Protein AF-A0A831P1G9-F1 (afdb_monomer_lite)

pLDDT: mean 88.92, std 9.0, range [59.94, 97.06]

Structure (mmCIF, N/CA/C/O backbone):
data_AF-A0A831P1G9-F1
#
_entry.id   AF-A0A831P1G9-F1
#
loop_
_atom_site.group_PDB
_atom_site.id
_atom_site.type_symbol
_atom_site.label_atom_id
_atom_site.label_alt_id
_atom_site.label_comp_id
_atom_site.label_asym_id
_atom_site.label_entity_id
_atom_site.label_seq_id
_atom_site.pdbx_PDB_ins_code
_atom_site.Cartn_x
_atom_site.Cartn_y
_atom_site.Cartn_z
_atom_site.occupancy
_atom_site.B_iso_or_equiv
_atom_site.auth_seq_id
_atom_site.auth_comp_id
_atom_site.auth_asym_id
_atom_site.auth_atom_id
_atom_site.pdbx_PDB_model_num
ATOM 1 N N . MET A 1 1 ? 55.372 24.506 -19.864 1.00 68.88 1 MET A N 1
ATOM 2 C CA . MET A 1 1 ? 54.137 25.163 -19.359 1.00 68.88 1 MET A CA 1
ATOM 3 C C . MET A 1 1 ? 52.870 24.512 -19.910 1.00 68.88 1 MET A C 1
ATOM 5 O O . MET A 1 1 ? 52.011 24.152 -19.118 1.00 68.88 1 MET A O 1
ATOM 9 N N . LYS A 1 2 ? 52.790 24.257 -21.223 1.00 78.06 2 LYS A N 1
ATOM 10 C CA . LYS A 1 2 ? 51.652 23.605 -21.902 1.00 78.06 2 LYS A CA 1
ATOM 11 C C . LYS A 1 2 ? 51.191 22.278 -21.261 1.00 78.06 2 LYS A C 1
ATOM 13 O O . LYS A 1 2 ? 50.011 22.115 -20.988 1.00 78.06 2 LYS A O 1
ATOM 18 N N . ASN A 1 3 ? 52.119 21.382 -20.911 1.00 79.75 3 ASN A N 1
ATOM 19 C CA . ASN A 1 3 ? 51.785 20.077 -20.315 1.00 79.75 3 ASN A CA 1
ATOM 20 C C . ASN A 1 3 ? 51.208 20.197 -18.894 1.00 79.75 3 ASN A C 1
ATOM 22 O O . ASN A 1 3 ? 50.334 19.425 -18.525 1.00 79.75 3 ASN A O 1
ATOM 26 N N . LYS A 1 4 ? 51.651 21.194 -18.111 1.00 81.44 4 LYS A N 1
ATOM 27 C CA . LYS A 1 4 ? 51.105 21.455 -16.768 1.00 81.44 4 LYS A CA 1
ATOM 28 C C . LYS A 1 4 ? 49.662 21.963 -16.842 1.00 81.44 4 LYS A C 1
ATOM 30 O O . LYS A 1 4 ? 48.847 21.567 -16.024 1.00 81.44 4 LYS A O 1
ATOM 35 N N . ILE A 1 5 ? 49.351 22.783 -17.849 1.00 86.25 5 ILE A N 1
ATOM 36 C CA . ILE A 1 5 ? 47.992 23.288 -18.105 1.00 86.25 5 ILE A C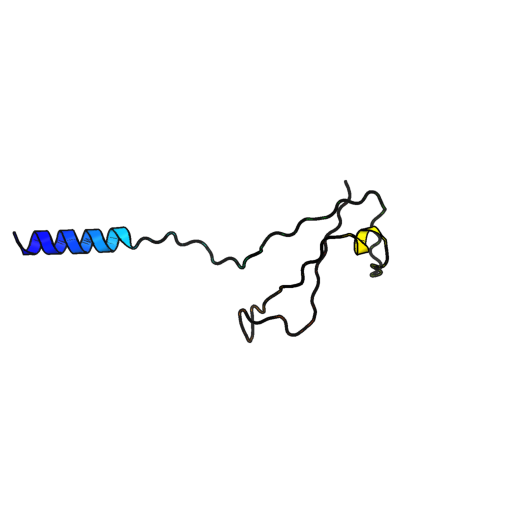A 1
ATOM 37 C C . ILE A 1 5 ? 47.057 22.142 -18.501 1.00 86.25 5 ILE A C 1
ATOM 39 O O . ILE A 1 5 ? 45.955 22.057 -17.976 1.00 86.25 5 ILE A O 1
ATOM 43 N N . ILE A 1 6 ? 47.514 21.228 -19.363 1.00 88.88 6 ILE A N 1
ATOM 44 C CA . ILE A 1 6 ? 46.731 20.049 -19.765 1.00 88.88 6 ILE A CA 1
ATOM 45 C C . ILE A 1 6 ? 46.438 19.150 -18.556 1.00 88.88 6 ILE A C 1
ATOM 47 O O . ILE A 1 6 ? 45.296 18.751 -18.362 1.00 88.88 6 ILE A O 1
ATOM 51 N N . ILE A 1 7 ? 47.438 18.884 -17.707 1.00 89.81 7 ILE A N 1
ATOM 52 C CA . ILE A 1 7 ? 47.253 18.081 -16.486 1.00 89.81 7 ILE A CA 1
ATOM 53 C C . ILE A 1 7 ? 46.246 18.744 -15.537 1.00 89.81 7 ILE A C 1
ATOM 55 O O . ILE A 1 7 ? 45.374 18.064 -15.003 1.00 89.81 7 ILE A O 1
ATOM 59 N N . LEU A 1 8 ? 46.323 20.067 -15.365 1.00 89.25 8 LEU A N 1
ATOM 60 C CA . LEU A 1 8 ? 45.379 20.810 -14.528 1.00 89.25 8 LEU A CA 1
ATOM 61 C C . LEU A 1 8 ? 43.942 20.713 -15.068 1.00 89.25 8 LEU A C 1
ATOM 63 O O . LEU A 1 8 ? 43.003 20.545 -14.297 1.00 89.25 8 LEU A O 1
ATOM 67 N N . PHE A 1 9 ? 43.781 20.775 -16.392 1.00 90.31 9 PHE A N 1
ATOM 68 C CA . PHE A 1 9 ? 42.481 20.673 -17.054 1.00 90.31 9 PHE A CA 1
ATOM 69 C C . PHE A 1 9 ? 41.867 19.275 -16.911 1.00 90.31 9 PHE A C 1
ATOM 71 O O . PHE A 1 9 ? 40.679 19.146 -16.636 1.00 90.31 9 PHE A O 1
ATOM 78 N N . VAL A 1 10 ? 42.685 18.225 -17.036 1.00 89.38 10 VAL A N 1
ATOM 79 C CA . VAL A 1 10 ? 42.253 16.835 -16.824 1.00 89.38 10 VAL A CA 1
ATOM 80 C C . VAL A 1 10 ? 41.821 16.619 -15.373 1.00 89.38 10 VAL A C 1
ATOM 82 O O . VAL A 1 10 ? 40.741 16.087 -15.135 1.00 89.38 10 VAL A O 1
ATOM 85 N N . LEU A 1 11 ? 42.603 17.090 -14.397 1.00 87.19 11 LEU A N 1
ATOM 86 C CA . LEU A 1 11 ? 42.248 16.973 -12.977 1.00 87.19 11 LEU A CA 1
ATOM 87 C C . LEU A 1 11 ? 40.949 17.712 -12.633 1.00 87.19 11 LEU A C 1
ATOM 89 O O . LEU A 1 11 ? 40.149 17.199 -11.854 1.00 87.19 11 LEU A O 1
ATOM 93 N N . LEU A 1 12 ? 40.709 18.874 -13.249 1.00 85.19 12 LEU A N 1
ATOM 94 C CA . LEU A 1 12 ? 39.469 19.628 -13.072 1.00 85.19 12 LEU A CA 1
ATOM 95 C C . LEU A 1 12 ? 38.252 18.856 -13.605 1.00 85.19 12 LEU A C 1
ATOM 97 O O . LEU A 1 12 ? 37.230 18.788 -12.927 1.00 85.19 12 LEU A O 1
ATOM 101 N N . ILE A 1 13 ? 38.374 18.222 -14.777 1.00 83.56 13 ILE A N 1
ATOM 102 C CA . ILE A 1 13 ? 37.301 17.401 -15.360 1.00 83.56 13 ILE A CA 1
ATOM 103 C C . ILE A 1 13 ? 36.987 16.208 -14.450 1.00 83.56 13 ILE A C 1
ATOM 105 O O . ILE A 1 13 ? 35.822 16.001 -14.115 1.00 83.56 13 ILE A O 1
ATOM 109 N N . LEU A 1 14 ? 38.002 15.475 -13.975 1.00 78.56 14 LEU A N 1
ATOM 110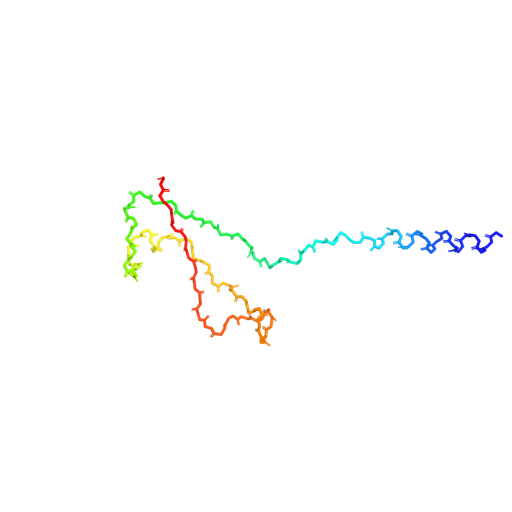 C CA . LEU A 1 14 ? 37.782 14.355 -13.052 1.00 78.56 14 LEU A CA 1
ATOM 111 C C . LEU A 1 14 ? 37.101 14.801 -11.747 1.00 78.56 14 LEU A C 1
ATOM 113 O O . LEU A 1 14 ? 36.203 14.108 -11.270 1.00 78.56 14 LEU A O 1
ATOM 117 N N . PHE A 1 15 ? 37.455 15.971 -11.208 1.00 75.75 15 PHE A N 1
ATOM 118 C CA . PHE A 1 15 ? 36.851 16.494 -9.978 1.00 75.75 15 PHE A CA 1
ATOM 119 C C . PHE A 1 15 ? 35.368 16.869 -10.149 1.00 75.75 15 PHE A C 1
ATOM 121 O O . PHE A 1 15 ? 34.588 16.726 -9.216 1.00 75.75 15 PHE A O 1
ATOM 128 N N . THR A 1 16 ? 34.945 17.293 -11.345 1.00 72.56 16 THR A N 1
ATOM 129 C CA . THR A 1 16 ? 33.526 17.606 -11.626 1.00 72.56 16 THR A CA 1
ATOM 130 C C . THR A 1 16 ? 32.643 16.376 -11.848 1.00 72.56 16 THR A C 1
ATOM 132 O O . THR A 1 16 ? 31.422 16.487 -11.797 1.00 72.56 16 THR A O 1
ATOM 135 N N . THR A 1 17 ? 33.235 15.197 -12.077 1.00 63.81 17 THR A N 1
ATOM 136 C CA . THR A 1 17 ? 32.480 13.958 -12.351 1.00 63.81 17 THR A CA 1
ATOM 137 C C . THR A 1 17 ? 32.091 13.164 -11.107 1.00 63.81 17 THR A C 1
ATOM 139 O O . THR A 1 17 ? 31.482 12.102 -11.236 1.00 63.81 17 THR A O 1
ATOM 142 N N . THR A 1 18 ? 32.377 13.661 -9.899 1.00 59.94 18 THR A N 1
ATOM 143 C CA . THR A 1 18 ? 31.882 13.050 -8.659 1.00 59.94 18 THR A CA 1
ATOM 144 C C . THR A 1 18 ? 30.381 13.308 -8.524 1.00 59.94 18 THR A C 1
ATOM 146 O O . THR A 1 18 ? 29.937 14.190 -7.791 1.00 59.94 18 THR A O 1
ATOM 149 N N . SER A 1 19 ? 29.584 12.560 -9.281 1.00 67.44 19 SER A N 1
ATOM 150 C CA . SER A 1 19 ? 28.140 12.501 -9.093 1.00 67.44 19 SER A CA 1
ATOM 151 C C . SER A 1 19 ? 27.867 11.877 -7.727 1.00 67.44 19 SER A C 1
ATOM 153 O O . SER A 1 19 ? 28.480 10.870 -7.373 1.00 67.44 19 SER A O 1
ATOM 155 N N . PHE A 1 20 ? 26.964 12.476 -6.951 1.00 66.38 20 PHE A N 1
ATOM 156 C CA . PHE A 1 20 ? 26.493 11.904 -5.694 1.00 66.38 20 PHE A CA 1
ATOM 157 C C . PHE A 1 20 ? 25.921 10.509 -5.971 1.00 66.38 20 PHE A C 1
ATOM 159 O O . PHE A 1 20 ? 24.882 10.367 -6.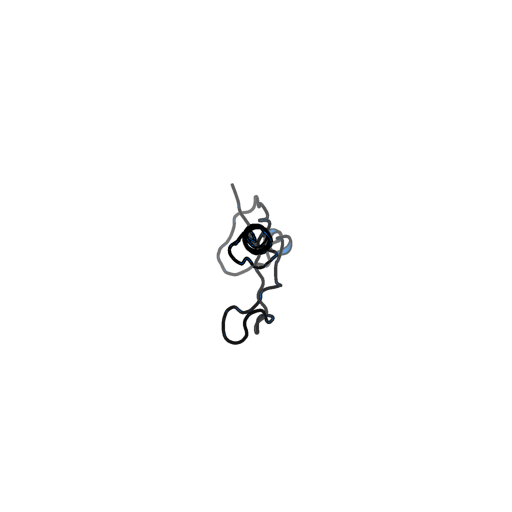615 1.00 66.38 20 PHE A O 1
ATOM 166 N N . THR A 1 21 ? 26.615 9.466 -5.523 1.00 64.75 21 THR A N 1
ATOM 167 C CA . THR A 1 21 ? 26.134 8.088 -5.622 1.00 64.75 21 THR A CA 1
ATOM 168 C C . THR A 1 21 ? 25.073 7.875 -4.549 1.00 64.75 21 THR A C 1
ATOM 170 O O . THR A 1 21 ? 25.391 7.521 -3.414 1.00 64.75 21 THR A O 1
ATOM 173 N N . TYR A 1 22 ? 23.810 8.130 -4.879 1.00 74.25 22 TYR A N 1
ATOM 174 C CA . TYR A 1 22 ? 22.690 7.694 -4.049 1.00 74.25 22 TYR A CA 1
ATOM 175 C C . TYR A 1 22 ? 22.381 6.225 -4.344 1.00 74.25 22 TYR A C 1
ATOM 177 O O . TYR A 1 22 ? 22.501 5.776 -5.485 1.00 74.25 22 TYR A O 1
ATOM 185 N N . ALA A 1 23 ? 21.981 5.468 -3.321 1.00 78.00 23 ALA A N 1
ATOM 186 C CA . ALA A 1 23 ? 21.415 4.143 -3.542 1.00 78.00 23 ALA A CA 1
ATOM 187 C C . ALA A 1 23 ? 20.192 4.268 -4.467 1.00 78.00 23 ALA A C 1
ATOM 189 O O . ALA A 1 23 ? 19.374 5.174 -4.289 1.00 78.00 23 ALA A O 1
ATOM 190 N N . GLN A 1 24 ? 20.074 3.383 -5.461 1.00 75.56 24 GLN A N 1
ATOM 191 C CA . GLN A 1 24 ? 18.907 3.373 -6.340 1.00 75.56 24 GLN A CA 1
ATOM 192 C C . GLN A 1 24 ? 17.651 3.059 -5.520 1.00 75.56 24 GLN A C 1
ATOM 194 O O . GLN A 1 24 ? 17.598 2.068 -4.794 1.00 75.56 24 GLN A O 1
ATOM 199 N N . VAL A 1 25 ? 16.644 3.922 -5.641 1.00 80.75 25 VAL A N 1
ATOM 200 C CA . VAL A 1 25 ? 15.322 3.764 -5.028 1.00 80.75 25 VAL A CA 1
ATOM 201 C C . VAL A 1 25 ? 14.261 3.915 -6.109 1.00 80.75 25 VAL A C 1
ATOM 203 O O . VAL A 1 25 ? 14.325 4.840 -6.918 1.00 80.75 25 VAL A O 1
ATOM 206 N N . SER A 1 26 ? 13.286 3.006 -6.122 1.00 82.00 26 SER A N 1
ATOM 207 C CA . SER A 1 26 ? 12.098 3.155 -6.966 1.00 82.00 26 SER A CA 1
ATOM 208 C C . SER A 1 26 ? 11.204 4.250 -6.387 1.00 82.00 26 SER A C 1
ATOM 210 O O . SER A 1 26 ? 11.092 4.359 -5.170 1.00 82.00 26 SER A O 1
ATOM 212 N N . GLN A 1 27 ? 10.600 5.079 -7.235 1.00 85.69 27 GLN A N 1
ATOM 213 C CA . GLN A 1 27 ? 9.691 6.147 -6.818 1.00 85.69 27 GLN A CA 1
ATOM 214 C C . GLN A 1 27 ? 8.310 5.939 -7.454 1.00 85.69 27 GLN A C 1
ATOM 216 O O . GLN A 1 27 ? 8.250 5.608 -8.640 1.00 85.69 27 GLN A O 1
ATOM 221 N N . PRO A 1 28 ? 7.208 6.172 -6.716 1.00 88.19 28 PRO A N 1
ATOM 222 C CA . PRO A 1 28 ? 7.143 6.563 -5.302 1.00 88.19 28 PRO A CA 1
ATOM 223 C C . PRO A 1 28 ? 7.528 5.421 -4.341 1.00 88.19 28 PRO A C 1
ATOM 225 O O . PRO A 1 28 ? 7.180 4.268 -4.574 1.00 88.19 28 PRO A O 1
ATOM 228 N N . ASN A 1 29 ? 8.210 5.747 -3.237 1.00 89.06 29 ASN A N 1
ATOM 229 C CA . ASN A 1 29 ? 8.565 4.802 -2.160 1.00 89.06 29 ASN A CA 1
ATOM 230 C C . ASN A 1 29 ? 7.879 5.097 -0.817 1.00 89.06 29 ASN A C 1
ATOM 232 O O . ASN A 1 29 ? 8.319 4.611 0.225 1.00 89.06 29 ASN A O 1
ATOM 236 N N . VAL A 1 30 ? 6.829 5.914 -0.829 1.00 92.88 30 VAL A N 1
ATOM 237 C CA . VAL A 1 30 ? 6.081 6.305 0.367 1.00 92.88 30 VAL A CA 1
ATOM 238 C C . VAL A 1 30 ? 4.620 5.932 0.178 1.00 92.88 30 VAL A C 1
ATOM 240 O O . VAL A 1 30 ? 4.045 6.164 -0.883 1.00 92.88 30 VAL A O 1
ATOM 243 N N . ILE A 1 31 ? 4.023 5.387 1.233 1.00 94.50 31 ILE A N 1
ATOM 244 C CA . ILE A 1 31 ? 2.588 5.142 1.346 1.00 94.50 31 ILE A CA 1
ATOM 245 C C . ILE A 1 31 ? 2.070 5.842 2.603 1.00 94.50 31 ILE A C 1
ATOM 247 O O . ILE A 1 31 ? 2.722 5.831 3.648 1.00 94.50 31 ILE A O 1
ATOM 251 N N . 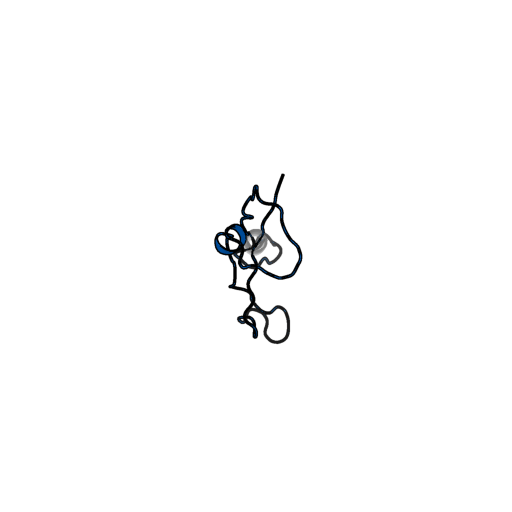THR A 1 32 ? 0.900 6.466 2.499 1.00 95.56 32 THR A N 1
ATOM 252 C CA . THR A 1 32 ? 0.202 7.061 3.641 1.00 95.56 32 THR A CA 1
ATOM 253 C C . THR A 1 32 ? -0.684 6.006 4.291 1.00 95.56 32 THR A C 1
ATOM 255 O O . THR A 1 32 ? -1.575 5.465 3.641 1.00 95.56 32 THR A O 1
ATOM 258 N N . ALA A 1 33 ? -0.445 5.723 5.571 1.00 96.69 33 ALA A N 1
ATOM 259 C CA . ALA A 1 33 ? -1.317 4.864 6.363 1.00 96.69 33 ALA A CA 1
ATOM 260 C C . ALA A 1 33 ? -2.567 5.637 6.810 1.00 96.69 33 ALA A C 1
ATOM 262 O O . ALA A 1 33 ? -2.468 6.796 7.222 1.00 96.69 33 ALA A O 1
ATOM 263 N N . THR A 1 34 ? -3.732 4.996 6.749 1.00 97.06 34 THR A N 1
ATOM 264 C CA . THR A 1 34 ? -5.003 5.579 7.196 1.00 97.06 34 THR A CA 1
ATOM 265 C C . THR A 1 34 ? -5.260 5.181 8.650 1.00 97.06 34 THR A C 1
ATOM 267 O O . THR A 1 34 ? -5.213 4.004 8.997 1.00 97.06 34 THR A O 1
ATOM 270 N N . SER A 1 35 ? -5.519 6.159 9.519 1.00 96.50 35 SER A N 1
ATOM 271 C CA . SER A 1 35 ? -5.872 5.881 10.915 1.00 96.50 35 SER A CA 1
ATOM 272 C C . SER A 1 35 ? -7.320 5.405 11.017 1.00 96.50 35 SER A C 1
ATOM 274 O O . SER A 1 35 ? -8.192 5.967 10.356 1.00 96.50 35 SER A O 1
ATOM 276 N N . THR A 1 36 ? -7.578 4.424 11.876 1.00 96.44 36 THR A N 1
ATOM 277 C CA . THR A 1 36 ? -8.922 3.944 12.213 1.00 96.44 36 THR A CA 1
ATOM 278 C C . THR A 1 36 ? -9.178 4.031 13.720 1.00 96.44 36 THR A C 1
ATOM 280 O O . THR A 1 36 ? -8.263 3.951 14.541 1.00 96.44 36 THR A O 1
ATOM 283 N N . THR A 1 37 ? -10.442 4.243 14.086 1.00 95.62 37 THR A N 1
ATOM 284 C CA . THR A 1 37 ? -10.949 4.113 15.463 1.00 95.62 37 THR A CA 1
ATOM 285 C C . THR A 1 37 ? -11.784 2.844 15.657 1.00 95.62 37 THR A C 1
ATOM 287 O O . THR A 1 37 ? -12.226 2.570 16.774 1.00 95.62 37 THR A O 1
ATOM 290 N N . GLN A 1 38 ? -12.025 2.088 14.582 1.00 92.50 38 GLN A N 1
ATOM 291 C CA . GLN A 1 38 ? -12.697 0.796 14.606 1.00 92.50 38 GLN A CA 1
ATOM 292 C C . GLN A 1 38 ? -11.691 -0.303 14.981 1.00 92.50 38 GLN A C 1
ATOM 294 O O . GLN A 1 38 ? -10.491 -0.168 14.758 1.00 92.50 38 GLN A O 1
ATOM 299 N N . SER A 1 39 ? -12.177 -1.404 15.561 1.00 93.00 39 SER A N 1
ATOM 300 C CA . SER A 1 39 ? -11.322 -2.563 15.837 1.00 93.00 39 SER A CA 1
ATOM 301 C C . SER A 1 39 ? -10.873 -3.188 14.519 1.00 93.00 39 SER A C 1
ATOM 303 O O . SER A 1 39 ? -11.717 -3.566 13.709 1.00 93.00 39 SER A O 1
ATOM 305 N N . ILE A 1 40 ? -9.563 -3.345 14.325 1.00 92.81 40 ILE A N 1
ATOM 306 C CA . ILE A 1 40 ? -9.018 -4.052 13.163 1.00 92.81 40 ILE A CA 1
ATOM 307 C C . ILE A 1 40 ? -9.260 -5.553 13.354 1.00 92.81 40 ILE A C 1
ATOM 309 O O . ILE A 1 40 ? -8.797 -6.145 14.331 1.00 92.81 40 ILE A O 1
ATOM 313 N N . GLN A 1 41 ? -9.986 -6.170 12.424 1.00 93.94 41 GLN A N 1
ATOM 314 C CA . GLN A 1 41 ? -10.190 -7.617 12.372 1.00 93.94 41 GLN A CA 1
ATOM 315 C C . GLN A 1 41 ? -9.224 -8.223 11.351 1.00 93.94 41 GLN A C 1
ATOM 317 O O . GLN A 1 41 ? -9.068 -7.705 10.249 1.00 93.94 41 GLN A O 1
ATOM 322 N N . LEU A 1 42 ? -8.529 -9.296 11.736 1.00 93.25 42 LEU A N 1
ATOM 323 C CA . LEU A 1 42 ? -7.570 -9.997 10.877 1.00 93.25 42 LEU A CA 1
ATOM 324 C C . LEU A 1 42 ? -8.138 -11.356 10.452 1.00 93.25 42 LEU A C 1
ATOM 326 O O . LEU A 1 42 ? -7.609 -12.409 10.804 1.00 93.25 42 LEU A O 1
ATOM 330 N N . ASP A 1 43 ? -9.254 -11.321 9.734 1.00 96.00 43 ASP A N 1
ATOM 331 C CA . ASP A 1 43 ? -9.989 -12.491 9.235 1.00 96.00 43 ASP A CA 1
ATOM 332 C C . ASP A 1 43 ? -9.873 -12.677 7.709 1.00 96.00 43 ASP A C 1
ATOM 334 O O . ASP A 1 43 ? -10.223 -13.734 7.184 1.00 96.00 43 ASP A O 1
ATOM 338 N N . GLY A 1 44 ? -9.315 -11.685 7.009 1.00 95.19 44 GLY A N 1
ATOM 339 C CA . GLY A 1 44 ? -9.142 -11.690 5.557 1.00 95.19 44 GLY A CA 1
ATOM 340 C C . GLY A 1 44 ? -10.327 -11.106 4.787 1.00 95.19 44 GLY A C 1
ATOM 341 O O . GLY A 1 44 ? -10.257 -11.046 3.558 1.00 95.19 44 GLY A O 1
ATOM 342 N N . ASP A 1 45 ? -11.378 -10.655 5.475 1.00 95.44 45 ASP A N 1
ATOM 343 C CA . ASP A 1 45 ? -12.392 -9.783 4.896 1.00 95.44 45 ASP A CA 1
ATOM 344 C C . ASP A 1 45 ? -11.869 -8.336 4.923 1.00 95.44 45 ASP A C 1
ATOM 346 O O . ASP A 1 45 ? -11.202 -7.910 5.860 1.00 95.44 45 ASP A O 1
ATOM 350 N N . LEU A 1 46 ? -12.084 -7.600 3.834 1.00 95.12 46 LEU A N 1
ATOM 351 C CA . LEU A 1 46 ? -11.669 -6.199 3.694 1.00 95.12 46 LEU A CA 1
ATOM 352 C C . LEU A 1 46 ? -12.857 -5.316 3.288 1.00 95.12 46 LEU A C 1
ATOM 354 O O . LEU A 1 46 ? -12.669 -4.250 2.692 1.00 95.12 46 LEU A O 1
ATOM 358 N N . THR A 1 47 ? -14.087 -5.784 3.508 1.00 95.94 47 THR A N 1
ATOM 359 C CA . THR A 1 47 ? -15.320 -5.081 3.130 1.00 95.94 47 THR A CA 1
ATOM 360 C C . THR A 1 47 ? -15.673 -3.935 4.073 1.00 95.94 47 THR A C 1
ATOM 362 O O . THR A 1 47 ? -16.507 -3.098 3.721 1.00 95.94 47 THR A O 1
ATOM 365 N N . GLU A 1 48 ? -15.026 -3.838 5.235 1.00 95.94 48 GLU A N 1
ATOM 366 C CA . GLU A 1 48 ? -15.251 -2.75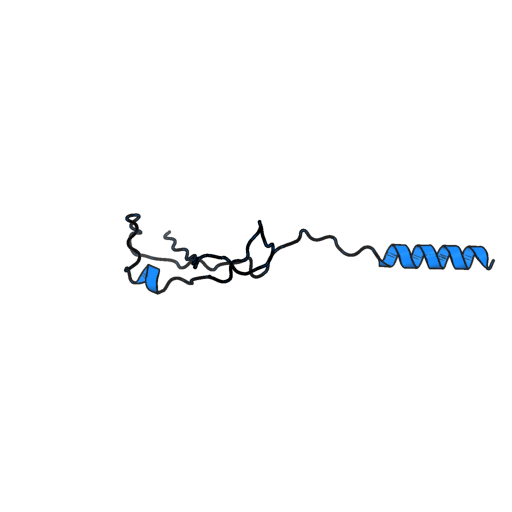9 6.185 1.00 95.94 48 GLU A CA 1
ATOM 367 C C . GLU A 1 48 ? -14.956 -1.383 5.581 1.00 95.94 48 GLU A C 1
ATOM 369 O O . GLU A 1 48 ? -14.023 -1.185 4.799 1.00 95.94 48 GLU A O 1
ATOM 374 N N . SER A 1 49 ? -15.752 -0.401 6.013 1.00 95.81 49 SER A N 1
ATOM 375 C CA . SER A 1 49 ? -15.670 1.010 5.612 1.00 95.81 49 SER A CA 1
ATOM 376 C C . SER A 1 49 ? -14.236 1.537 5.568 1.00 95.81 49 SER A C 1
ATOM 378 O O . SER A 1 49 ? -13.839 2.179 4.595 1.00 95.81 49 SER A O 1
ATOM 380 N N . ASP A 1 50 ? -13.459 1.260 6.611 1.00 95.94 50 ASP A N 1
ATOM 381 C CA . ASP A 1 50 ? -12.134 1.846 6.775 1.00 95.94 50 ASP A CA 1
ATOM 382 C C . ASP A 1 50 ? -11.135 1.245 5.780 1.00 95.94 50 ASP A C 1
ATOM 384 O O . ASP A 1 50 ? -10.320 1.971 5.209 1.00 95.94 50 ASP A O 1
ATOM 388 N N . TRP A 1 51 ? -11.266 -0.047 5.453 1.00 96.81 51 TRP A N 1
ATOM 389 C CA . TRP A 1 51 ? -10.493 -0.683 4.382 1.00 96.81 51 TRP A CA 1
ATOM 390 C C . TRP A 1 51 ? -10.873 -0.166 2.996 1.00 96.81 51 TRP A C 1
ATOM 392 O O . TRP A 1 51 ? -10.011 -0.055 2.118 1.00 96.81 51 TRP A O 1
ATOM 402 N N . GLN A 1 52 ? -12.147 0.155 2.774 1.00 95.62 52 GLN A N 1
ATOM 403 C CA . GLN A 1 52 ? -12.611 0.736 1.512 1.00 95.62 52 GLN A CA 1
ATOM 404 C C . GLN A 1 52 ? -12.123 2.182 1.324 1.00 95.62 52 GLN A C 1
ATOM 406 O O . GLN A 1 52 ? -11.903 2.611 0.193 1.00 95.62 52 GLN A O 1
ATOM 411 N N . GLN A 1 53 ? -11.913 2.919 2.417 1.00 95.31 53 GLN A N 1
ATOM 412 C CA . GLN A 1 53 ? -11.424 4.303 2.407 1.00 95.31 53 GLN A CA 1
ATOM 413 C C . GLN A 1 53 ? -9.894 4.426 2.486 1.00 95.31 53 GLN A C 1
ATOM 415 O O . GLN A 1 53 ? -9.349 5.502 2.228 1.00 95.31 53 GLN A O 1
ATOM 420 N N . ALA A 1 54 ? -9.186 3.354 2.848 1.00 96.38 54 ALA A N 1
ATOM 421 C CA . ALA A 1 54 ? -7.732 3.348 2.930 1.00 96.38 54 ALA A CA 1
ATOM 422 C C . ALA A 1 54 ? -7.077 3.679 1.578 1.00 96.38 54 ALA A C 1
ATOM 424 O O . ALA A 1 54 ? -7.521 3.226 0.520 1.00 96.38 54 ALA A O 1
ATOM 425 N N . THR A 1 55 ? -5.972 4.434 1.609 1.00 95.94 55 THR A N 1
ATOM 426 C CA . THR A 1 55 ? -5.196 4.714 0.390 1.00 95.94 55 THR A CA 1
ATOM 427 C C . THR A 1 55 ? -4.595 3.414 -0.144 1.00 95.94 55 THR A C 1
ATOM 429 O O . THR A 1 55 ? -3.837 2.746 0.561 1.00 95.94 55 THR A O 1
ATOM 432 N N . ARG A 1 56 ? -4.917 3.070 -1.398 1.00 95.88 56 ARG A N 1
ATOM 433 C CA . ARG A 1 56 ? -4.411 1.877 -2.091 1.00 95.88 56 ARG A CA 1
ATOM 434 C C . ARG A 1 56 ? -3.347 2.255 -3.109 1.00 95.88 56 ARG A C 1
ATOM 436 O O . ARG A 1 56 ? -3.577 3.111 -3.960 1.00 95.88 56 ARG A O 1
ATOM 443 N N . ILE A 1 57 ? -2.204 1.583 -3.043 1.00 96.00 57 ILE A N 1
ATOM 444 C CA . ILE A 1 57 ? -1.162 1.650 -4.073 1.00 96.00 57 ILE A CA 1
ATOM 445 C C . ILE A 1 57 ? -1.173 0.368 -4.905 1.00 96.00 57 ILE A C 1
ATOM 447 O O . ILE A 1 57 ? -1.456 -0.708 -4.380 1.00 96.00 57 ILE A O 1
ATOM 451 N N . SER A 1 58 ? -0.866 0.482 -6.197 1.00 94.50 58 SER A N 1
ATOM 452 C CA . SER A 1 58 ? -0.927 -0.646 -7.141 1.00 94.50 58 SER A CA 1
ATOM 453 C C . SER A 1 58 ? 0.146 -0.622 -8.236 1.00 94.50 58 SER A C 1
ATOM 455 O O . SER A 1 58 ? 0.202 -1.515 -9.077 1.00 94.50 58 SER A O 1
ATOM 457 N N . ASN A 1 59 ? 1.006 0.395 -8.264 1.00 91.94 59 ASN A N 1
ATOM 458 C CA . ASN A 1 59 ? 1.998 0.634 -9.316 1.00 91.94 59 ASN A CA 1
ATOM 459 C C . ASN A 1 59 ? 3.317 -0.127 -9.079 1.00 91.94 59 ASN A C 1
ATOM 461 O O . ASN A 1 59 ? 4.404 0.432 -9.229 1.00 91.94 59 ASN A O 1
ATOM 465 N N . PHE A 1 60 ? 3.220 -1.392 -8.675 1.00 92.62 60 PHE A N 1
ATOM 466 C CA . PHE A 1 60 ? 4.378 -2.230 -8.378 1.00 92.62 60 PHE A CA 1
ATOM 467 C C . PHE A 1 60 ? 5.088 -2.699 -9.652 1.00 92.62 60 PHE A C 1
ATOM 469 O O . PHE A 1 60 ? 4.453 -3.045 -10.653 1.00 92.62 60 PHE A O 1
ATOM 476 N N . THR A 1 61 ? 6.419 -2.749 -9.587 1.00 92.31 61 THR A N 1
ATOM 477 C CA . THR A 1 61 ? 7.288 -3.261 -10.652 1.00 92.31 61 THR A CA 1
ATOM 478 C C . THR A 1 61 ? 8.006 -4.529 -10.210 1.00 92.31 61 THR A C 1
ATOM 480 O O . THR A 1 61 ? 8.296 -4.710 -9.026 1.00 92.31 61 THR A O 1
ATOM 483 N N . GLN A 1 62 ? 8.348 -5.386 -11.163 1.00 92.75 62 GLN A N 1
ATOM 484 C CA . GLN A 1 62 ? 9.081 -6.620 -10.911 1.00 92.75 62 GLN A CA 1
ATOM 485 C C . GLN A 1 62 ? 10.546 -6.327 -10.568 1.00 92.75 62 GLN A C 1
ATOM 487 O O . GLN A 1 62 ? 11.170 -5.441 -11.155 1.00 92.75 62 GLN A O 1
ATOM 492 N N . ARG A 1 63 ? 11.096 -7.084 -9.613 1.00 87.31 63 ARG A N 1
ATOM 493 C CA . ARG A 1 63 ? 12.526 -7.056 -9.260 1.00 87.31 63 ARG A CA 1
ATOM 494 C C . ARG A 1 63 ? 13.319 -8.172 -9.940 1.00 87.31 63 ARG A C 1
ATOM 496 O O . ARG A 1 63 ? 14.512 -8.023 -10.168 1.00 87.31 63 ARG A O 1
ATOM 503 N N . GLU A 1 64 ? 12.660 -9.282 -10.248 1.00 88.12 64 GLU A N 1
ATOM 504 C CA . GLU A 1 64 ? 13.256 -10.460 -10.877 1.00 88.12 64 GLU A CA 1
ATOM 505 C C . GLU A 1 64 ? 12.557 -10.757 -12.209 1.00 88.12 64 GLU A C 1
ATOM 507 O O . GLU A 1 64 ? 11.498 -10.198 -12.488 1.00 88.12 64 GLU A O 1
ATOM 512 N N . LEU A 1 65 ? 13.155 -11.636 -13.022 1.00 87.38 65 LEU A N 1
ATOM 513 C CA . LEU A 1 65 ? 12.757 -12.006 -14.393 1.00 87.38 65 LEU A CA 1
ATOM 514 C C . LEU A 1 65 ? 12.806 -10.852 -15.407 1.00 87.38 65 LEU A C 1
ATOM 516 O O . LEU A 1 65 ? 13.554 -10.933 -16.380 1.00 87.38 65 LEU A O 1
ATOM 520 N N . LEU A 1 66 ? 12.026 -9.795 -15.184 1.00 90.12 66 LEU A N 1
ATOM 521 C CA . LEU A 1 66 ? 11.867 -8.633 -16.059 1.00 90.12 66 LEU A CA 1
ATOM 522 C C . LEU A 1 66 ? 11.885 -7.348 -15.219 1.00 90.12 66 LEU A C 1
ATOM 524 O O . LEU A 1 66 ? 10.858 -6.698 -15.021 1.00 90.12 66 LEU A O 1
ATOM 528 N N . GLU A 1 67 ? 13.062 -6.996 -14.698 1.00 90.38 67 GLU A N 1
ATOM 529 C CA . GLU A 1 67 ? 13.236 -5.863 -13.783 1.00 90.38 67 GLU A CA 1
ATOM 530 C C . GLU A 1 67 ? 12.626 -4.561 -14.331 1.00 90.38 67 GLU A C 1
ATOM 532 O O . GLU A 1 67 ? 12.829 -4.180 -15.486 1.00 90.38 67 GLU A O 1
ATOM 537 N N . GLY A 1 68 ? 11.856 -3.877 -13.484 1.00 90.31 68 GLY A N 1
ATOM 538 C CA . GLY A 1 68 ? 11.217 -2.602 -13.804 1.00 90.31 68 GLY A CA 1
ATOM 539 C C . GLY A 1 68 ? 9.927 -2.709 -14.623 1.00 90.31 68 GLY A C 1
ATOM 540 O O . GLY A 1 68 ? 9.218 -1.711 -14.742 1.00 90.31 68 GLY A O 1
ATOM 541 N N . GLN A 1 69 ? 9.570 -3.885 -15.154 1.00 93.62 69 GLN A N 1
ATOM 542 C CA . GLN A 1 69 ? 8.269 -4.073 -15.804 1.00 93.62 69 GLN A CA 1
ATOM 543 C C . GLN A 1 69 ? 7.122 -4.106 -14.780 1.00 93.62 69 GLN A C 1
ATOM 545 O O . GLN A 1 69 ? 7.363 -4.427 -13.614 1.00 93.62 69 GLN A O 1
ATOM 550 N N . PRO A 1 70 ? 5.868 -3.802 -15.178 1.00 93.12 70 PRO A N 1
ATOM 551 C CA . PRO A 1 70 ? 4.704 -3.974 -14.307 1.00 93.12 70 PRO A CA 1
ATOM 552 C C . PRO A 1 70 ? 4.597 -5.402 -13.759 1.00 93.12 70 PRO A C 1
ATOM 554 O O . PRO A 1 70 ? 4.979 -6.353 -14.443 1.00 93.12 70 PRO A O 1
ATOM 557 N N . GLY A 1 71 ? 4.066 -5.562 -12.543 1.00 91.94 71 GLY A N 1
ATOM 558 C CA . GLY A 1 71 ? 3.777 -6.885 -11.973 1.00 91.94 71 GLY A CA 1
ATOM 559 C C . GLY A 1 71 ? 2.901 -7.745 -12.895 1.00 91.94 71 GLY A C 1
ATOM 560 O O . G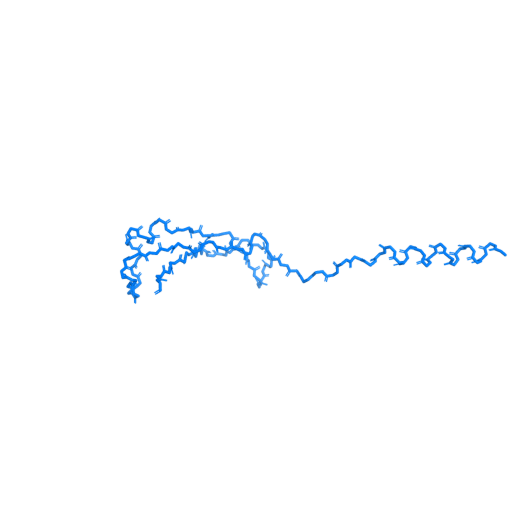LY A 1 71 ? 1.988 -7.232 -13.544 1.00 91.94 71 GLY A O 1
ATOM 561 N N . SER A 1 72 ? 3.186 -9.047 -12.963 1.00 92.38 72 SER A N 1
ATOM 562 C CA . SER A 1 72 ? 2.390 -10.025 -13.722 1.00 92.38 72 SER A CA 1
ATOM 563 C C . SER A 1 72 ? 0.993 -10.229 -13.132 1.00 92.38 72 SER A C 1
ATOM 565 O O . SER A 1 72 ? 0.043 -10.516 -13.860 1.00 92.38 72 SER A O 1
ATOM 567 N N . GLU A 1 73 ? 0.857 -10.037 -11.823 1.00 93.69 73 GLU A N 1
ATOM 568 C CA . GLU A 1 73 ? -0.378 -10.168 -11.067 1.00 93.69 73 GLU A CA 1
ATOM 569 C C . GLU A 1 73 ? -0.839 -8.814 -10.523 1.00 93.69 73 GLU A C 1
ATOM 571 O O . GLU A 1 73 ? -0.042 -7.970 -10.097 1.00 93.69 73 GLU A O 1
ATOM 576 N N . ARG A 1 74 ? -2.164 -8.625 -10.461 1.00 93.88 74 ARG A N 1
ATOM 577 C CA . ARG A 1 74 ? -2.742 -7.465 -9.777 1.00 93.88 74 ARG A CA 1
ATOM 578 C C . ARG A 1 74 ? -2.371 -7.530 -8.300 1.00 93.88 74 ARG A C 1
ATOM 580 O O . ARG A 1 74 ? -2.804 -8.431 -7.590 1.00 93.88 74 ARG A O 1
ATOM 587 N N . THR A 1 75 ? -1.629 -6.525 -7.854 1.00 94.69 75 THR A N 1
ATOM 588 C CA . THR A 1 75 ? -1.220 -6.370 -6.460 1.00 94.69 75 THR A CA 1
ATOM 589 C C . THR A 1 75 ? -1.664 -5.006 -5.966 1.00 94.69 75 THR A C 1
ATOM 591 O O . THR A 1 75 ? -1.405 -3.991 -6.612 1.00 94.69 75 THR A O 1
ATOM 594 N N . GLU A 1 76 ? -2.325 -4.988 -4.816 1.00 96.06 76 GLU A N 1
ATOM 595 C CA . GLU A 1 76 ? -2.700 -3.767 -4.117 1.00 96.06 76 GLU A CA 1
ATOM 596 C C . GLU A 1 76 ? -2.228 -3.839 -2.676 1.00 96.06 76 GLU A C 1
ATOM 598 O O . GLU A 1 76 ? -2.280 -4.896 -2.049 1.00 96.06 76 GLU A O 1
ATOM 603 N N . VAL A 1 77 ? -1.792 -2.700 -2.150 1.00 96.56 77 VAL A N 1
ATOM 604 C CA . VAL A 1 77 ? -1.437 -2.558 -0.739 1.00 96.56 77 VAL A CA 1
ATOM 605 C C . VAL A 1 77 ? -2.155 -1.343 -0.173 1.00 96.56 77 VAL A C 1
ATOM 607 O O . VAL A 1 77 ? -2.146 -0.271 -0.775 1.00 96.56 77 VAL A O 1
ATOM 610 N N . ALA A 1 78 ? -2.752 -1.526 0.998 1.00 96.88 78 ALA A N 1
ATOM 611 C CA . ALA A 1 78 ? -3.306 -0.483 1.848 1.00 96.88 78 ALA A CA 1
ATOM 612 C C . ALA A 1 78 ? -2.851 -0.739 3.286 1.00 96.88 78 ALA A C 1
ATOM 614 O O . ALA A 1 78 ? -2.557 -1.876 3.655 1.00 96.88 78 ALA A O 1
ATOM 615 N N . ILE A 1 79 ? -2.779 0.319 4.091 1.00 97.00 79 ILE A N 1
ATOM 616 C CA . ILE A 1 79 ? -2.350 0.233 5.488 1.00 97.00 79 ILE A CA 1
ATOM 617 C C . ILE A 1 79 ? -3.369 0.967 6.351 1.00 97.00 79 ILE A C 1
ATOM 619 O O . ILE A 1 79 ? -3.609 2.159 6.144 1.00 97.00 79 ILE A O 1
ATOM 623 N N . LEU A 1 80 ? -3.920 0.249 7.328 1.00 96.94 80 LEU A N 1
ATOM 624 C CA . LEU A 1 80 ? -4.653 0.816 8.452 1.00 96.94 80 LEU A CA 1
ATOM 625 C C . LEU A 1 80 ? -3.806 0.747 9.719 1.00 96.94 80 LEU A C 1
ATOM 627 O O . LEU A 1 80 ? -2.976 -0.151 9.866 1.00 96.94 80 LEU A O 1
ATOM 631 N N . TYR A 1 81 ? -4.029 1.686 10.630 1.00 96.38 81 TYR A N 1
ATOM 632 C CA . TYR A 1 81 ? -3.462 1.637 11.973 1.00 96.38 81 TYR A CA 1
ATOM 633 C C . TYR A 1 81 ? -4.415 2.258 12.995 1.00 96.38 81 TYR A C 1
ATOM 635 O O . TYR A 1 81 ? -5.126 3.221 12.695 1.00 96.38 81 TYR A O 1
ATOM 643 N N . ASP A 1 82 ? -4.411 1.719 14.206 1.00 93.75 82 ASP A N 1
ATOM 644 C CA . ASP A 1 82 ? -5.036 2.305 15.386 1.00 93.75 82 ASP A CA 1
ATOM 645 C C . ASP A 1 82 ? -3.970 2.947 16.299 1.00 93.75 82 ASP A C 1
ATOM 647 O O . ASP A 1 82 ? -2.815 3.124 15.903 1.00 93.75 82 ASP A O 1
ATOM 651 N N . LYS A 1 83 ? -4.377 3.432 17.476 1.00 86.81 83 LYS A N 1
ATOM 652 C CA . LYS A 1 83 ? -3.486 4.127 18.420 1.00 86.81 83 LYS A CA 1
ATOM 653 C C . LYS A 1 83 ? -2.683 3.180 19.298 1.00 86.81 83 LYS A C 1
ATOM 655 O O . LYS A 1 83 ? -3.283 2.213 19.807 1.00 86.81 83 LYS A O 1
#

Sequence (83 aa):
MKNKIIILFVLLILFTTTSFTYAQVSQPNVITATSTTQSIQLDGDLTESDWQQATRISNFTQRELLEGQPGSERTEVAILYDK

Foldseek 3Di:
DVVVVVVVVVVVVVVVPPDPDDDDDDPPPDADAAEDPDDDDPPPDQPDPRSVVFDKDFQDADCPPDGRHHDPDGDIDGHYDYD

Radius of gyration: 24.73 Å; chains: 1; bounding box: 70×38×40 Å

Secondary structure (DSSP, 8-state):
-HHHHHHHHHHHHHHHT----PPP--S----PPEE-SSPPP-SS---SHHHHHS--B---B-SSSSTTSBPSS---B--EE--